Protein AF-A0A838HFL8-F1 (afdb_monomer_lite)

pLDDT: mean 87.3, std 11.08, range [45.56, 98.38]

Foldseek 3Di:
DDDPPDDLVRLVVVVQVVLCVQCVVVVHDSVCSVPPPDDVLQSVCSSVVHDFDDQDPDVVVVVPDPDPDDGPRRVSVVVSVVVVVVVD

Radius of gyration: 13.93 Å; chains: 1; bounding box: 36×28×36 Å

Secondary structure (DSSP, 8-state):
---TT--HHHHHHHHHHHHHHHHHHTTS-HHHHHHHTS-HHHHHHHHTT--PPP--SSHHHHHH---SS--HHHHHHHHHHHHHHT--

Structure (mmCIF, N/CA/C/O backbone):
data_AF-A0A838HFL8-F1
#
_entry.id   AF-A0A838HFL8-F1
#
loop_
_atom_site.group_PDB
_atom_site.id
_atom_site.type_symbol
_atom_site.label_atom_id
_atom_site.label_alt_id
_atom_site.label_comp_id
_atom_site.label_asym_id
_atom_site.label_entity_id
_atom_site.label_seq_id
_atom_site.pdbx_PDB_ins_code
_atom_site.Cartn_x
_atom_site.Cartn_y
_atom_site.Cartn_z
_atom_site.occupancy
_atom_site.B_iso_or_equiv
_atom_site.auth_seq_id
_atom_site.auth_comp_id
_atom_site.auth_asym_id
_atom_site.auth_atom_id
_atom_site.pdbx_PDB_model_num
ATOM 1 N N . GLY A 1 1 ? 2.592 -8.028 8.573 1.00 60.56 1 GLY A N 1
ATOM 2 C CA . GLY A 1 1 ? 1.252 -8.654 8.598 1.00 60.56 1 GLY A CA 1
ATOM 3 C C . GLY A 1 1 ? 0.324 -7.926 9.559 1.00 60.56 1 GLY A C 1
ATOM 4 O O . GLY A 1 1 ? 0.797 -7.098 10.340 1.00 60.56 1 GLY A O 1
ATOM 5 N N . VAL A 1 2 ? -0.979 -8.212 9.481 1.00 63.59 2 VAL A N 1
ATOM 6 C CA . VAL A 1 2 ? -1.966 -7.855 10.518 1.00 63.59 2 VAL A CA 1
ATOM 7 C C . VAL A 1 2 ? -2.198 -9.091 11.365 1.00 63.59 2 VAL A C 1
ATOM 9 O O . VAL A 1 2 ? -2.563 -10.130 10.819 1.00 63.59 2 VAL A O 1
ATOM 12 N N . GLU A 1 3 ? -2.008 -8.980 12.673 1.00 66.25 3 GLU A N 1
ATOM 13 C CA . GLU A 1 3 ? -2.511 -9.996 13.591 1.00 66.25 3 GLU A CA 1
ATOM 14 C C . GLU A 1 3 ? -4.027 -9.800 13.741 1.00 66.25 3 GLU A C 1
ATOM 16 O O . GLU A 1 3 ? -4.530 -8.676 13.843 1.00 66.25 3 GLU A O 1
ATOM 21 N N . THR A 1 4 ? -4.804 -10.881 13.723 1.00 60.47 4 THR A N 1
ATOM 22 C CA . THR A 1 4 ? -6.274 -10.801 13.795 1.00 60.47 4 THR A CA 1
ATOM 23 C C . THR A 1 4 ? -6.767 -10.151 15.095 1.00 60.47 4 THR A C 1
ATOM 25 O O . THR A 1 4 ? -7.843 -9.553 15.105 1.00 60.47 4 THR A O 1
ATOM 28 N N . THR A 1 5 ? -5.947 -10.173 16.149 1.00 65.12 5 THR A N 1
ATOM 29 C CA . THR A 1 5 ? -6.185 -9.574 17.474 1.00 65.12 5 THR A CA 1
ATOM 30 C C . THR A 1 5 ? -5.774 -8.100 17.584 1.00 65.12 5 THR A C 1
ATOM 32 O O . THR A 1 5 ? -6.059 -7.449 18.588 1.00 65.12 5 THR A O 1
ATOM 35 N N . GLU A 1 6 ? -5.123 -7.537 16.564 1.00 77.25 6 GLU A N 1
ATOM 36 C CA . GLU A 1 6 ? -4.575 -6.182 16.627 1.00 77.25 6 GLU A CA 1
ATOM 37 C C . GLU A 1 6 ? -5.680 -5.113 16.576 1.00 77.25 6 GLU A C 1
ATOM 39 O O . GLU A 1 6 ? -6.514 -5.101 15.665 1.00 77.25 6 GLU A O 1
ATOM 44 N N . GLY A 1 7 ? -5.670 -4.176 17.530 1.00 84.94 7 GLY A N 1
ATOM 45 C CA . GLY A 1 7 ? -6.691 -3.132 17.648 1.00 84.94 7 GLY A CA 1
ATOM 46 C C . GLY A 1 7 ? -6.663 -2.077 16.529 1.00 84.94 7 GLY A C 1
ATOM 47 O O . GLY A 1 7 ? -5.646 -1.835 15.876 1.00 84.94 7 GLY A O 1
ATOM 48 N N . LYS A 1 8 ? -7.785 -1.364 16.348 1.00 86.12 8 LYS A N 1
ATOM 49 C CA . LYS A 1 8 ? -7.973 -0.341 15.294 1.00 86.12 8 LYS A CA 1
ATOM 50 C C . LYS A 1 8 ? -6.878 0.736 15.281 1.00 86.12 8 LYS A C 1
ATOM 52 O O . LYS A 1 8 ? -6.418 1.136 14.214 1.00 86.12 8 LYS A O 1
ATOM 57 N N . THR A 1 9 ? -6.440 1.197 16.453 1.00 89.69 9 THR A N 1
ATOM 58 C CA . THR A 1 9 ? -5.380 2.213 16.579 1.00 89.69 9 THR A CA 1
ATOM 59 C C . THR A 1 9 ? -4.020 1.690 16.113 1.00 89.69 9 THR A C 1
ATOM 61 O O . THR A 1 9 ? -3.296 2.415 15.432 1.00 89.69 9 THR A O 1
ATOM 64 N N . ALA A 1 10 ? -3.685 0.434 16.424 1.00 90.19 10 ALA A N 1
ATOM 65 C CA . ALA A 1 10 ? -2.441 -0.192 15.977 1.00 90.19 10 ALA A CA 1
ATOM 66 C C . ALA A 1 10 ? -2.418 -0.333 14.447 1.00 90.19 10 ALA A C 1
ATOM 68 O O . ALA A 1 10 ? -1.469 0.111 13.799 1.00 90.19 10 ALA A O 1
ATOM 69 N N . ARG A 1 11 ? -3.527 -0.797 13.854 1.00 89.94 11 ARG A N 1
ATOM 70 C CA . ARG A 1 11 ? -3.680 -0.874 12.392 1.00 89.94 11 ARG A CA 1
ATOM 71 C C . ARG A 1 11 ? -3.524 0.493 11.721 1.00 89.94 11 ARG A C 1
ATOM 73 O O . ARG A 1 11 ? -2.789 0.610 10.746 1.00 89.94 11 ARG A O 1
ATOM 80 N N . LYS A 1 12 ? -4.129 1.552 12.272 1.00 90.62 12 LYS A N 1
ATOM 81 C CA . LYS A 1 12 ? -3.955 2.923 11.753 1.00 90.62 12 LYS A CA 1
ATOM 82 C C . LYS A 1 12 ? -2.498 3.386 11.778 1.00 90.62 12 LYS A C 1
ATOM 84 O O . LYS A 1 12 ? -2.041 3.990 10.812 1.00 90.62 12 LYS A O 1
ATOM 89 N N . ARG A 1 13 ? -1.753 3.093 12.851 1.00 93.12 13 ARG A N 1
ATOM 90 C CA . ARG A 1 13 ? -0.317 3.418 12.929 1.00 93.12 13 ARG A CA 1
ATOM 91 C C . ARG A 1 13 ? 0.478 2.698 11.839 1.00 93.12 13 ARG A C 1
ATOM 93 O O . ARG A 1 13 ? 1.299 3.336 11.188 1.00 93.12 13 ARG A O 1
ATOM 100 N N . LYS A 1 14 ? 0.182 1.418 11.586 1.00 94.06 14 LYS A N 1
ATOM 101 C CA . LYS A 1 14 ? 0.804 0.646 10.497 1.00 94.06 14 LYS A CA 1
ATOM 102 C C . LYS A 1 14 ? 0.489 1.224 9.117 1.00 94.06 14 LYS A C 1
ATOM 104 O O . LYS A 1 14 ? 1.395 1.351 8.303 1.00 94.06 14 LYS A O 1
ATOM 109 N N . VAL A 1 15 ? -0.755 1.645 8.874 1.00 94.50 15 VAL A N 1
ATOM 110 C CA . VAL A 1 15 ? -1.129 2.339 7.627 1.00 94.50 15 VAL A CA 1
ATOM 111 C C . VAL A 1 15 ? -0.315 3.620 7.447 1.00 94.50 15 VAL A C 1
ATOM 113 O O . VAL A 1 15 ? 0.250 3.836 6.381 1.00 94.50 15 VAL A O 1
ATOM 116 N N . VAL A 1 16 ? -0.212 4.458 8.484 1.00 96.38 16 VAL A N 1
ATOM 117 C CA . VAL A 1 16 ? 0.572 5.703 8.412 1.00 96.38 16 VAL A CA 1
ATOM 118 C C . VAL A 1 16 ? 2.046 5.421 8.119 1.00 96.38 16 VAL A C 1
ATOM 120 O O . VAL A 1 16 ? 2.634 6.121 7.298 1.00 96.38 16 VAL A O 1
ATOM 123 N N . ALA A 1 17 ? 2.635 4.406 8.754 1.00 96.50 17 ALA A N 1
ATOM 124 C CA . ALA A 1 17 ? 4.018 4.008 8.497 1.00 96.50 17 ALA A CA 1
ATOM 125 C C . ALA A 1 17 ? 4.219 3.551 7.042 1.00 96.50 17 ALA A C 1
ATOM 127 O O . ALA A 1 17 ? 5.105 4.064 6.366 1.00 96.50 17 ALA A O 1
ATOM 128 N N . ALA A 1 18 ? 3.340 2.685 6.530 1.00 95.00 18 ALA A N 1
ATOM 129 C CA . ALA A 1 18 ? 3.415 2.188 5.155 1.00 95.00 18 ALA A CA 1
ATOM 130 C C . ALA A 1 18 ? 3.268 3.306 4.107 1.00 95.00 18 ALA A C 1
ATOM 132 O O . ALA A 1 18 ? 3.978 3.318 3.105 1.00 95.00 18 ALA A O 1
ATOM 133 N N . VAL A 1 19 ? 2.372 4.274 4.339 1.00 97.50 19 VAL A N 1
ATOM 134 C CA . VAL A 1 19 ? 2.213 5.438 3.449 1.00 97.50 19 VAL A CA 1
ATOM 135 C C . VAL A 1 19 ? 3.480 6.295 3.433 1.00 97.50 19 VAL A C 1
ATOM 137 O O . VAL A 1 19 ? 3.867 6.767 2.369 1.00 97.50 19 VAL A O 1
ATOM 140 N N . LYS A 1 20 ? 4.126 6.509 4.588 1.00 97.88 20 LYS A N 1
ATOM 141 C CA . LYS A 1 20 ? 5.380 7.273 4.661 1.00 97.88 20 LYS A CA 1
ATOM 142 C C . LYS A 1 20 ? 6.507 6.577 3.903 1.00 97.88 20 LYS A C 1
ATOM 144 O O . LYS A 1 20 ? 7.136 7.217 3.074 1.00 97.88 20 LYS A O 1
ATOM 149 N N . GLU A 1 21 ? 6.688 5.279 4.123 1.00 95.31 21 GLU A N 1
ATOM 150 C CA . GLU A 1 21 ? 7.718 4.494 3.433 1.00 95.31 21 GLU A CA 1
ATOM 151 C C . GLU A 1 21 ? 7.514 4.508 1.908 1.00 95.31 21 GLU A C 1
ATOM 153 O O . GLU A 1 21 ? 8.450 4.735 1.142 1.00 95.31 21 GLU A O 1
ATOM 158 N N . ALA A 1 22 ? 6.272 4.329 1.448 1.00 94.75 22 ALA A N 1
ATOM 159 C CA . ALA A 1 22 ? 5.952 4.421 0.026 1.00 94.75 22 ALA A CA 1
ATOM 160 C C . ALA A 1 22 ? 6.217 5.830 -0.530 1.00 94.75 22 ALA A C 1
ATOM 162 O O . ALA A 1 22 ? 6.735 5.970 -1.636 1.00 94.75 22 ALA A O 1
ATOM 163 N N . ALA A 1 23 ? 5.887 6.877 0.229 1.00 97.75 23 ALA A N 1
ATOM 164 C CA . ALA A 1 23 ? 6.124 8.257 -0.174 1.00 97.75 23 ALA A CA 1
ATOM 165 C C . ALA A 1 23 ? 7.623 8.567 -0.309 1.00 97.75 23 ALA A C 1
ATOM 167 O O . ALA A 1 23 ? 8.017 9.190 -1.292 1.00 97.75 23 ALA A O 1
ATOM 168 N N . GLU A 1 24 ? 8.448 8.071 0.618 1.00 96.31 24 GLU A N 1
ATOM 169 C CA . GLU A 1 24 ? 9.911 8.170 0.567 1.00 96.31 24 GLU A CA 1
ATOM 170 C C . GLU A 1 24 ? 10.472 7.481 -0.682 1.00 96.31 24 GLU A C 1
ATOM 172 O O . GLU A 1 24 ? 11.196 8.112 -1.452 1.00 96.31 24 GLU A O 1
ATOM 177 N N . LYS A 1 25 ? 10.062 6.233 -0.954 1.00 92.38 25 LYS A N 1
ATOM 178 C CA . LYS A 1 25 ? 10.480 5.481 -2.153 1.00 92.38 25 LYS A CA 1
ATOM 179 C C . LYS A 1 25 ? 10.063 6.157 -3.464 1.00 92.38 25 LYS A C 1
ATOM 181 O O . LYS A 1 25 ? 10.776 6.065 -4.458 1.00 92.38 25 LYS A O 1
ATOM 186 N N . LEU A 1 26 ? 8.917 6.837 -3.476 1.00 93.94 26 LEU A N 1
ATOM 187 C CA . LEU A 1 26 ? 8.391 7.542 -4.650 1.00 93.94 26 LEU A CA 1
ATOM 188 C C . LEU A 1 26 ? 8.852 9.006 -4.743 1.00 93.94 26 LEU A C 1
ATOM 190 O O . LEU A 1 26 ? 8.467 9.684 -5.693 1.00 93.94 26 LEU A O 1
ATOM 194 N N . GLY A 1 27 ? 9.602 9.525 -3.764 1.00 96.56 27 GLY A N 1
ATOM 195 C CA . GLY A 1 27 ? 10.042 10.926 -3.732 1.00 96.56 27 GLY A CA 1
ATOM 196 C C . GLY A 1 27 ? 8.902 11.947 -3.609 1.00 96.56 27 GLY A C 1
ATOM 197 O O . GLY A 1 27 ? 9.007 13.056 -4.128 1.00 96.56 27 GLY A O 1
ATOM 198 N N . ASN A 1 28 ? 7.791 11.581 -2.964 1.00 97.75 28 ASN A N 1
ATOM 199 C CA . ASN A 1 28 ? 6.594 12.416 -2.822 1.00 97.75 28 ASN A CA 1
ATOM 200 C C . ASN A 1 28 ? 6.246 12.672 -1.347 1.00 97.75 28 ASN A C 1
ATOM 202 O O . ASN A 1 28 ? 6.733 11.996 -0.446 1.00 97.75 28 ASN A O 1
ATOM 206 N N . SER A 1 29 ? 5.349 13.630 -1.074 1.00 98.38 29 SER A N 1
ATOM 207 C CA . SER A 1 29 ? 4.808 13.798 0.283 1.00 98.38 29 SER A CA 1
ATOM 208 C C . SER A 1 29 ? 3.840 12.654 0.635 1.00 98.38 29 SER A C 1
ATOM 210 O O . SER A 1 29 ? 3.159 12.139 -0.258 1.00 98.38 29 SER A O 1
ATOM 212 N N . PRO A 1 30 ? 3.679 12.282 1.922 1.00 98.31 30 PRO A N 1
ATOM 213 C CA . PRO A 1 30 ? 2.704 11.265 2.327 1.00 98.31 30 PRO A CA 1
ATOM 214 C C . PRO A 1 30 ? 1.272 11.574 1.872 1.00 98.31 30 PRO A C 1
ATOM 216 O O . PRO A 1 30 ? 0.514 10.663 1.542 1.00 98.31 30 PRO A O 1
ATOM 219 N N . ALA A 1 31 ? 0.906 12.858 1.817 1.00 97.88 31 ALA A N 1
ATOM 220 C CA . ALA A 1 31 ? -0.398 13.294 1.331 1.00 97.88 31 ALA A CA 1
ATOM 221 C C . ALA A 1 31 ? -0.575 13.006 -0.171 1.00 97.88 31 ALA A C 1
ATOM 223 O O . ALA A 1 31 ? -1.590 12.427 -0.556 1.00 97.88 31 ALA A O 1
ATOM 224 N N . ILE A 1 32 ? 0.423 13.342 -0.999 1.00 9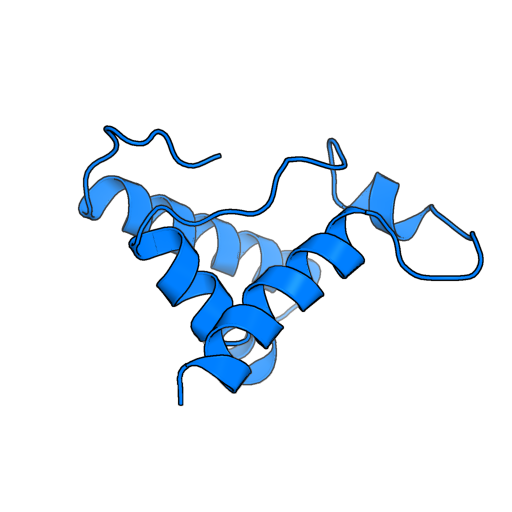8.19 32 ILE A N 1
ATOM 225 C CA . ILE A 1 32 ? 0.399 13.081 -2.448 1.00 98.19 32 ILE A CA 1
ATOM 226 C C . ILE A 1 32 ? 0.464 11.578 -2.729 1.00 98.19 32 ILE A C 1
ATOM 228 O O . ILE A 1 32 ? -0.330 11.070 -3.515 1.00 98.19 32 ILE A O 1
ATOM 232 N N . CYS A 1 33 ? 1.352 10.844 -2.052 1.00 98.25 33 CYS A N 1
ATOM 233 C CA . CYS A 1 33 ? 1.455 9.390 -2.181 1.00 98.25 33 CYS A CA 1
ATOM 234 C C . CYS A 1 33 ? 0.100 8.715 -1.916 1.00 98.25 33 CYS A C 1
ATOM 236 O O . CYS A 1 33 ? -0.404 7.950 -2.740 1.00 98.25 33 CYS A O 1
ATOM 238 N N . ARG A 1 34 ? -0.544 9.073 -0.799 1.00 97.44 34 ARG A N 1
ATOM 239 C CA . ARG A 1 34 ? -1.849 8.523 -0.431 1.00 97.44 34 ARG A CA 1
ATOM 240 C C . ARG A 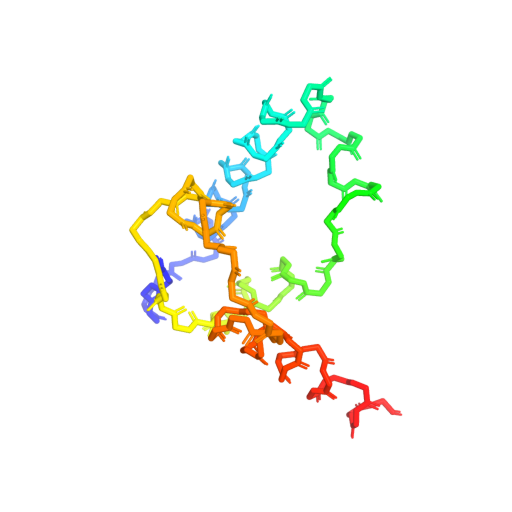1 34 ? -2.953 8.870 -1.428 1.00 97.44 34 ARG A C 1
ATOM 242 O O . ARG A 1 34 ? -3.808 8.026 -1.661 1.00 97.44 34 ARG A O 1
ATOM 249 N N . ALA A 1 35 ? -2.967 10.089 -1.964 1.00 97.06 35 ALA A N 1
ATOM 250 C CA . ALA A 1 35 ? -4.025 10.542 -2.864 1.00 97.06 35 ALA A CA 1
ATOM 251 C C . ALA A 1 35 ? -3.866 10.013 -4.300 1.00 97.06 35 ALA A C 1
ATOM 253 O O . ALA A 1 35 ? -4.869 9.718 -4.944 1.00 97.06 35 ALA A O 1
ATOM 254 N N . SER A 1 36 ? -2.628 9.884 -4.784 1.00 97.56 36 SER A N 1
ATOM 255 C CA . SER A 1 36 ? -2.348 9.667 -6.210 1.00 97.56 36 SER A CA 1
ATOM 256 C C . SER A 1 36 ? -1.755 8.298 -6.546 1.00 97.56 36 SER A C 1
ATOM 258 O O . SER A 1 36 ? -1.849 7.877 -7.693 1.00 97.56 36 SER A O 1
ATOM 260 N N . TYR A 1 37 ? -1.149 7.597 -5.581 1.00 96.56 37 TYR A N 1
ATOM 261 C CA . TYR A 1 37 ? -0.432 6.337 -5.838 1.00 96.56 37 TYR A CA 1
ATOM 262 C C . TYR A 1 37 ? -1.056 5.128 -5.141 1.00 96.56 37 TYR A C 1
ATOM 264 O O . TYR A 1 37 ? -0.926 4.000 -5.613 1.00 96.56 37 TYR A O 1
ATOM 272 N N . ILE A 1 38 ? -1.737 5.340 -4.014 1.00 95.94 38 ILE A N 1
ATOM 273 C CA . ILE A 1 38 ? -2.335 4.255 -3.240 1.00 95.94 38 ILE A CA 1
ATOM 274 C C . ILE A 1 38 ? -3.817 4.158 -3.568 1.00 95.94 38 ILE A C 1
ATOM 276 O O . ILE A 1 38 ? -4.601 5.053 -3.264 1.00 95.94 38 ILE A O 1
ATOM 280 N N . TYR A 1 39 ? -4.226 3.019 -4.119 1.00 94.94 39 TYR A N 1
ATOM 281 C CA . TYR A 1 39 ? -5.642 2.750 -4.313 1.00 94.94 39 TYR A CA 1
ATOM 282 C C . TYR A 1 39 ? -6.348 2.598 -2.946 1.00 94.94 39 TYR A C 1
ATOM 284 O O . TYR A 1 39 ? -5.974 1.701 -2.179 1.00 94.94 39 TYR A O 1
ATOM 292 N N . PRO A 1 40 ? -7.378 3.412 -2.617 1.00 92.69 40 PRO A N 1
ATOM 293 C CA . PRO A 1 40 ? -7.944 3.481 -1.263 1.00 92.69 40 PRO A CA 1
ATOM 294 C C . PRO A 1 40 ? -8.388 2.133 -0.687 1.00 92.69 40 PRO A C 1
ATOM 296 O O . PRO A 1 40 ? -8.243 1.882 0.509 1.00 92.69 40 PRO A O 1
ATOM 299 N N . MET A 1 41 ? -8.861 1.219 -1.541 1.00 90.50 41 MET A N 1
ATOM 300 C CA . MET A 1 41 ? -9.328 -0.092 -1.091 1.00 90.50 41 MET A CA 1
ATOM 301 C C . MET A 1 41 ? -8.238 -0.975 -0.479 1.00 90.50 41 MET A C 1
ATOM 303 O O . MET A 1 41 ? -8.564 -1.889 0.283 1.00 90.50 41 MET A O 1
ATOM 307 N N . VAL A 1 42 ? -6.967 -0.743 -0.812 1.00 93.56 42 VAL A N 1
ATOM 308 C CA . VAL A 1 42 ? -5.846 -1.462 -0.195 1.00 93.56 42 VAL A CA 1
ATOM 309 C C . VAL A 1 42 ? -5.789 -1.124 1.295 1.00 93.56 42 VAL A C 1
ATOM 311 O O . VAL A 1 42 ? -5.729 -2.024 2.133 1.00 93.56 42 VAL A O 1
ATOM 314 N N . LEU A 1 43 ? -5.917 0.163 1.630 1.00 93.31 43 LEU A N 1
ATOM 315 C CA . LEU A 1 43 ? -5.929 0.640 3.012 1.00 93.31 43 LEU A CA 1
ATOM 316 C C . LEU A 1 43 ? -7.198 0.186 3.747 1.00 93.31 43 LEU A C 1
ATOM 318 O O . LEU A 1 43 ? -7.098 -0.360 4.844 1.00 93.31 43 LEU A O 1
ATOM 322 N N . ASP A 1 44 ? -8.372 0.310 3.115 1.00 91.19 44 ASP A N 1
ATOM 323 C CA . ASP A 1 44 ? -9.644 -0.168 3.685 1.00 91.19 44 ASP A CA 1
ATOM 324 C C . ASP A 1 44 ? -9.588 -1.657 4.050 1.00 91.19 44 ASP A C 1
ATOM 326 O O . ASP A 1 44 ? -10.127 -2.093 5.070 1.00 91.19 44 ASP A O 1
ATOM 330 N N . SER A 1 45 ? -8.982 -2.471 3.180 1.00 90.56 45 SER A N 1
ATOM 331 C CA . SER A 1 45 ? -8.884 -3.915 3.390 1.00 90.56 45 SER A CA 1
ATOM 332 C C . SER A 1 45 ? -7.995 -4.227 4.585 1.00 90.56 45 SER A C 1
ATOM 334 O O . SER A 1 45 ? -8.407 -5.006 5.447 1.00 90.56 45 SER A O 1
ATOM 336 N N . PHE A 1 46 ? -6.853 -3.545 4.694 1.00 91.00 46 PHE A N 1
ATOM 337 C CA . PHE A 1 46 ? -5.945 -3.675 5.827 1.00 91.00 46 PHE A CA 1
ATOM 338 C C . PHE A 1 46 ? -6.610 -3.286 7.155 1.00 91.00 46 PHE A C 1
ATOM 340 O O . PHE A 1 46 ? -6.509 -4.020 8.137 1.00 91.00 46 PHE A O 1
ATOM 347 N N . GLU A 1 47 ? -7.351 -2.173 7.197 1.00 88.81 47 GLU A N 1
ATOM 348 C CA . GLU A 1 47 ? -8.071 -1.751 8.407 1.00 88.81 47 GLU A CA 1
ATOM 349 C C . GLU A 1 47 ? -9.094 -2.805 8.868 1.00 88.81 47 GLU A C 1
ATOM 351 O O . GLU A 1 47 ? -9.251 -3.048 10.071 1.00 88.81 47 GLU A O 1
ATOM 356 N N . ARG A 1 48 ? -9.726 -3.501 7.912 1.00 86.44 48 ARG A N 1
ATOM 357 C CA . ARG A 1 48 ? -10.649 -4.627 8.146 1.00 86.44 48 ARG A CA 1
ATOM 358 C C . ARG A 1 48 ? -9.944 -5.957 8.439 1.00 86.44 48 ARG A C 1
ATOM 360 O O . ARG A 1 48 ? -10.617 -6.971 8.579 1.00 86.44 48 ARG A O 1
ATOM 367 N N . GLY A 1 49 ? -8.615 -5.970 8.537 1.00 86.88 49 GLY A N 1
ATOM 368 C CA . GLY A 1 49 ? -7.824 -7.174 8.806 1.00 86.88 49 GLY A CA 1
ATOM 369 C C . GLY A 1 49 ? -7.701 -8.127 7.616 1.00 86.88 49 GLY A C 1
ATOM 370 O O . GLY A 1 49 ? -7.325 -9.278 7.798 1.00 86.88 49 GLY A O 1
ATOM 371 N N . ARG A 1 50 ? -8.010 -7.668 6.397 1.00 87.25 50 ARG A N 1
ATOM 372 C CA . ARG A 1 50 ? -7.826 -8.436 5.161 1.00 87.25 50 ARG A CA 1
ATOM 373 C C . ARG A 1 50 ? -6.515 -8.024 4.508 1.00 87.25 50 ARG A C 1
ATOM 375 O O . ARG A 1 50 ? -6.365 -6.879 4.086 1.00 87.25 50 ARG A O 1
ATOM 382 N N . VAL A 1 51 ? -5.583 -8.963 4.413 1.00 88.69 51 VAL A N 1
ATOM 383 C CA . VAL A 1 51 ? -4.256 -8.756 3.824 1.00 88.69 51 VAL A CA 1
ATOM 384 C C . VAL A 1 51 ? -3.956 -9.845 2.801 1.00 88.69 51 VAL A C 1
ATOM 386 O O . VAL A 1 51 ? -4.523 -10.934 2.866 1.00 88.69 51 VAL A O 1
ATOM 389 N N . VAL A 1 52 ? -3.080 -9.539 1.847 1.00 89.69 52 VAL A N 1
ATOM 390 C CA . VAL A 1 52 ? -2.459 -10.566 1.002 1.00 89.69 52 VAL A CA 1
ATOM 391 C C . VAL A 1 52 ? -1.392 -11.308 1.809 1.00 89.69 52 VAL A C 1
ATOM 393 O O . VAL A 1 52 ? -0.879 -10.777 2.798 1.00 89.69 52 VAL A O 1
ATOM 396 N N . GLU A 1 53 ? -1.058 -12.527 1.399 1.00 88.06 53 GLU A N 1
ATOM 397 C CA . GLU A 1 53 ? 0.073 -13.251 1.983 1.00 88.06 53 GLU A CA 1
ATOM 398 C C . GLU A 1 53 ? 1.393 -12.521 1.702 1.00 88.06 53 GLU A C 1
ATOM 400 O O . GLU A 1 53 ? 1.478 -11.633 0.846 1.00 88.06 53 GLU A O 1
ATOM 405 N N . ARG A 1 54 ? 2.440 -12.888 2.444 1.00 87.94 54 ARG A N 1
ATOM 406 C CA . ARG A 1 54 ? 3.784 -12.381 2.182 1.00 87.94 54 ARG A CA 1
ATOM 407 C C . ARG A 1 54 ? 4.403 -13.190 1.043 1.00 87.94 54 ARG A C 1
ATOM 409 O O . ARG A 1 54 ? 4.480 -14.407 1.139 1.00 87.94 54 ARG A O 1
ATOM 416 N N . TYR A 1 55 ? 4.840 -12.503 -0.010 1.00 88.31 55 TYR A N 1
ATOM 417 C CA . TYR A 1 55 ? 5.431 -13.121 -1.208 1.00 88.31 55 TYR A CA 1
ATOM 418 C C . TYR A 1 55 ? 6.884 -12.698 -1.467 1.00 88.31 55 TYR A C 1
ATOM 420 O O . TYR A 1 55 ? 7.452 -13.130 -2.460 1.00 88.31 55 TYR A O 1
ATOM 428 N N . PHE A 1 56 ? 7.437 -11.811 -0.641 1.00 87.75 56 PHE A N 1
ATOM 429 C CA . PHE A 1 56 ? 8.800 -11.289 -0.734 1.00 87.75 56 PHE A CA 1
ATOM 430 C C . PHE A 1 56 ? 9.217 -10.736 0.635 1.00 87.75 56 PHE A C 1
ATOM 432 O O . PHE A 1 56 ? 8.354 -10.353 1.446 1.00 87.75 56 PHE A O 1
ATOM 439 N N . GLU A 1 57 ? 10.519 -10.700 0.904 1.00 85.62 57 GLU A N 1
ATOM 440 C CA . GLU A 1 57 ? 11.037 -10.131 2.149 1.00 85.62 57 GLU A CA 1
ATOM 441 C C . GLU A 1 57 ? 11.131 -8.603 2.076 1.00 85.62 57 GLU A C 1
ATOM 443 O O . GLU A 1 57 ? 10.696 -7.937 3.023 1.00 85.62 57 GLU A O 1
ATOM 448 N N . ASP A 1 58 ? 11.560 -8.065 0.932 1.00 84.62 58 ASP A N 1
ATOM 449 C CA . ASP A 1 58 ? 11.659 -6.633 0.636 1.00 84.62 58 ASP A CA 1
ATOM 450 C C . ASP A 1 58 ? 11.187 -6.283 -0.793 1.00 84.62 58 ASP A C 1
ATOM 452 O O . ASP A 1 58 ? 10.884 -7.148 -1.617 1.00 84.62 58 ASP A O 1
ATOM 456 N N . VAL A 1 59 ? 11.019 -4.986 -1.073 1.00 80.69 59 VAL A N 1
ATOM 457 C CA . VAL A 1 59 ? 10.465 -4.520 -2.360 1.00 80.69 59 VAL A CA 1
ATOM 458 C C . VAL A 1 59 ? 11.498 -4.660 -3.479 1.00 80.69 59 VAL A C 1
ATOM 460 O O . VAL A 1 59 ? 11.141 -4.831 -4.644 1.00 80.69 59 VAL A O 1
ATOM 463 N N . GLU A 1 60 ? 12.773 -4.607 -3.132 1.00 85.19 60 GLU A N 1
ATOM 464 C CA . GLU A 1 60 ? 13.904 -4.721 -4.032 1.00 85.19 60 GLU A CA 1
ATOM 465 C C . GLU A 1 60 ? 13.948 -6.115 -4.680 1.00 85.19 60 GLU A C 1
ATOM 467 O O . GLU A 1 60 ? 14.156 -6.207 -5.891 1.00 85.19 60 GLU A O 1
ATOM 472 N N . GLU A 1 61 ? 13.627 -7.179 -3.937 1.00 86.38 61 GLU A N 1
ATOM 473 C CA . GLU A 1 61 ? 13.424 -8.542 -4.450 1.00 86.38 61 GLU A CA 1
ATOM 474 C C . GLU A 1 61 ? 12.341 -8.578 -5.541 1.00 86.38 61 GLU A C 1
ATOM 476 O O . GLU A 1 61 ? 12.532 -9.149 -6.622 1.00 86.38 61 GLU A O 1
ATOM 481 N N . LEU A 1 62 ? 11.208 -7.912 -5.290 1.00 83.00 62 LEU A N 1
ATOM 482 C CA . LEU A 1 62 ? 10.100 -7.838 -6.242 1.00 83.00 62 LEU A CA 1
ATOM 483 C C . LEU A 1 62 ? 10.507 -7.102 -7.528 1.00 83.00 62 LEU A C 1
ATOM 485 O O . LEU A 1 62 ? 10.149 -7.542 -8.621 1.00 83.00 62 LEU A O 1
ATOM 489 N N . VAL A 1 63 ? 11.252 -5.999 -7.400 1.00 82.06 63 VAL A N 1
ATOM 490 C CA . VAL A 1 63 ? 11.712 -5.167 -8.526 1.00 82.06 63 VAL A CA 1
ATOM 491 C C . VAL A 1 63 ? 12.823 -5.852 -9.326 1.00 82.06 63 VAL A C 1
ATOM 493 O O . VAL A 1 63 ? 12.874 -5.723 -10.551 1.00 82.06 63 VAL A O 1
ATOM 496 N N . ALA A 1 64 ? 13.703 -6.607 -8.666 1.00 86.50 64 ALA A N 1
ATOM 497 C CA . ALA A 1 64 ? 14.784 -7.345 -9.316 1.00 86.50 64 ALA A CA 1
ATOM 498 C C . ALA A 1 64 ? 14.265 -8.487 -10.207 1.00 86.50 64 ALA A C 1
ATOM 500 O O . ALA A 1 64 ? 14.947 -8.912 -11.147 1.00 86.50 64 ALA A O 1
ATOM 501 N N . ARG A 1 65 ? 13.046 -8.978 -9.952 1.00 82.31 65 ARG A N 1
ATOM 502 C CA . ARG A 1 65 ? 12.437 -10.062 -10.723 1.00 82.31 65 ARG A CA 1
ATOM 503 C C . ARG A 1 65 ? 12.134 -9.627 -12.162 1.00 82.31 65 ARG A C 1
ATOM 505 O O . ARG A 1 65 ? 11.232 -8.834 -12.416 1.00 82.31 65 ARG A O 1
ATOM 512 N N . ARG A 1 66 ? 12.796 -10.259 -13.136 1.00 77.25 66 ARG A N 1
ATOM 513 C CA . ARG A 1 66 ? 12.580 -10.033 -14.583 1.00 77.25 66 ARG A CA 1
ATOM 514 C C . ARG A 1 66 ? 11.836 -11.166 -15.301 1.00 77.25 66 ARG A C 1
ATOM 516 O O . ARG A 1 66 ? 12.123 -11.457 -16.457 1.00 77.25 66 ARG A O 1
ATOM 523 N N . SER A 1 67 ? 10.893 -11.826 -14.630 1.00 82.31 67 SER A N 1
ATOM 524 C CA . SER A 1 67 ? 10.132 -12.923 -15.248 1.00 82.31 67 SER A CA 1
ATOM 525 C C . SER A 1 67 ? 8.884 -12.426 -15.984 1.00 82.31 67 SER A C 1
ATOM 527 O O . SER A 1 67 ? 8.186 -11.556 -15.455 1.00 82.31 67 SER A O 1
ATOM 529 N N . PRO A 1 68 ? 8.540 -13.010 -17.149 1.00 82.19 68 PRO A N 1
ATOM 530 C CA . PRO A 1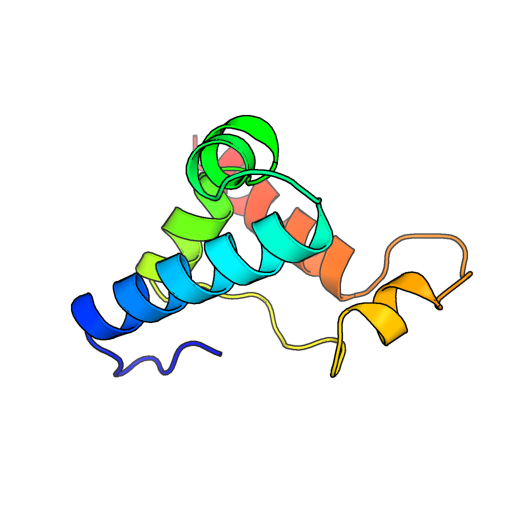 68 ? 7.298 -12.696 -17.844 1.00 82.19 68 PRO A CA 1
ATOM 531 C C . PRO A 1 68 ? 6.079 -13.095 -16.996 1.00 82.19 68 PRO A C 1
ATOM 533 O O . PRO A 1 68 ? 6.045 -14.156 -16.371 1.00 82.19 68 PRO A O 1
ATOM 536 N N . GLY A 1 69 ? 5.064 -12.228 -16.977 1.00 88.06 69 GLY A N 1
ATOM 537 C CA . GLY A 1 69 ? 3.822 -12.425 -16.227 1.00 88.06 69 GLY A CA 1
ATOM 538 C C . GLY A 1 69 ? 3.858 -11.920 -14.780 1.00 88.06 69 GLY A C 1
ATOM 539 O O . GLY A 1 69 ? 4.890 -11.489 -14.267 1.00 88.06 69 GLY A O 1
ATOM 540 N N . LEU A 1 70 ? 2.695 -11.976 -14.124 1.00 90.25 70 LEU A N 1
ATOM 541 C CA . LEU A 1 70 ? 2.491 -11.422 -12.784 1.00 90.25 70 LEU A CA 1
ATOM 542 C C . LEU A 1 70 ? 3.155 -12.264 -11.685 1.00 90.25 70 LEU A C 1
ATOM 544 O O . LEU A 1 70 ? 2.996 -13.490 -11.641 1.00 90.25 70 LEU A O 1
ATOM 548 N N . HIS A 1 71 ? 3.818 -11.589 -10.754 1.00 90.06 71 HIS A N 1
ATOM 549 C CA . HIS A 1 71 ? 4.307 -12.126 -9.495 1.00 90.06 71 HIS A CA 1
ATOM 550 C C . HIS A 1 71 ? 3.155 -12.595 -8.588 1.00 90.06 71 HIS A C 1
ATOM 552 O O . HIS A 1 71 ? 2.004 -12.174 -8.741 1.00 90.06 71 HIS A O 1
ATOM 558 N N . GLY A 1 72 ? 3.454 -13.456 -7.608 1.00 90.25 72 GLY A N 1
ATOM 559 C CA . GLY A 1 72 ? 2.471 -13.927 -6.625 1.00 90.25 72 GLY A CA 1
ATOM 560 C C . GLY A 1 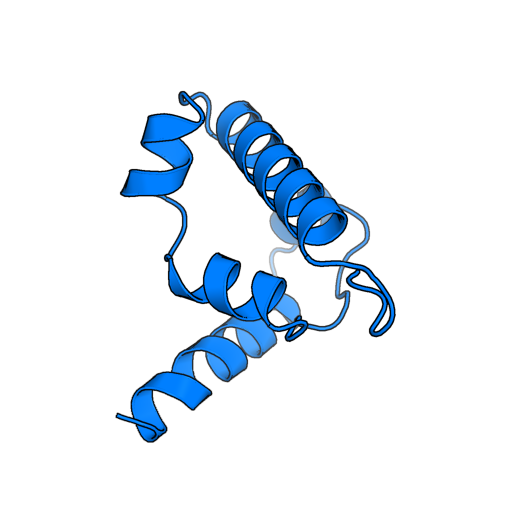72 ? 1.778 -12.775 -5.892 1.00 90.25 72 GLY A C 1
ATOM 561 O O . GLY A 1 72 ? 0.549 -12.757 -5.804 1.00 90.25 72 GLY A O 1
ATOM 562 N N . SER A 1 73 ? 2.544 -11.754 -5.488 1.00 90.56 73 SER A N 1
ATOM 563 C CA . SER A 1 73 ? 2.003 -10.544 -4.852 1.00 90.56 73 SER A CA 1
ATOM 564 C C . SER A 1 73 ? 1.047 -9.769 -5.758 1.00 90.56 73 SER A C 1
ATOM 566 O O . SER A 1 73 ? -0.011 -9.337 -5.306 1.00 90.56 73 SER A O 1
ATOM 568 N N . GLU A 1 74 ? 1.373 -9.630 -7.043 1.00 91.38 74 GLU A N 1
ATOM 569 C CA . GLU A 1 74 ? 0.539 -8.923 -8.019 1.00 91.38 74 GLU A CA 1
ATOM 570 C C . GLU A 1 74 ? -0.770 -9.683 -8.275 1.00 91.38 74 GLU A C 1
ATOM 572 O O . GLU A 1 74 ? -1.849 -9.088 -8.300 1.00 91.38 74 GLU A O 1
ATOM 577 N N . LYS A 1 75 ? -0.712 -11.017 -8.382 1.00 93.38 75 LYS A N 1
ATOM 578 C CA . LYS A 1 75 ? -1.906 -11.871 -8.499 1.00 93.38 75 LYS A CA 1
ATOM 579 C C . LYS A 1 75 ? -2.789 -11.787 -7.255 1.00 93.38 75 LYS A C 1
ATOM 581 O O . LYS A 1 75 ? -4.011 -11.682 -7.379 1.00 93.38 75 LYS A O 1
ATOM 586 N N . ALA A 1 76 ? -2.189 -11.821 -6.066 1.00 92.62 76 ALA A N 1
ATOM 587 C CA . ALA A 1 76 ? -2.912 -11.703 -4.806 1.00 92.62 76 ALA A CA 1
ATOM 588 C C . ALA A 1 76 ? -3.582 -10.329 -4.672 1.00 92.62 76 ALA A C 1
ATOM 590 O O . ALA A 1 76 ? -4.753 -10.254 -4.290 1.00 92.62 76 ALA A O 1
ATOM 591 N N . LEU A 1 77 ? -2.889 -9.256 -5.070 1.00 92.06 77 LEU A N 1
ATOM 592 C CA . LEU A 1 77 ? -3.462 -7.915 -5.129 1.00 92.06 77 LEU A CA 1
ATOM 593 C C . LEU A 1 77 ? -4.647 -7.865 -6.101 1.00 92.06 77 LEU A C 1
ATOM 595 O O . LEU A 1 77 ? -5.722 -7.411 -5.720 1.00 92.06 77 LEU A O 1
ATOM 599 N N . LEU A 1 78 ? -4.514 -8.399 -7.318 1.00 93.19 78 LEU A N 1
ATOM 600 C CA . LEU A 1 78 ? -5.633 -8.460 -8.264 1.00 93.19 78 LEU A CA 1
ATOM 601 C C . LEU A 1 78 ? -6.831 -9.233 -7.706 1.00 93.19 78 LEU A C 1
ATOM 603 O O . LEU A 1 78 ? -7.968 -8.804 -7.892 1.00 93.19 78 LEU A O 1
ATOM 607 N N . LYS A 1 79 ? -6.603 -10.353 -7.010 1.00 91.69 79 LYS A N 1
ATOM 608 C CA . LYS A 1 79 ? -7.673 -11.115 -6.352 1.00 91.69 79 LYS A CA 1
ATOM 609 C C . LYS A 1 79 ? -8.374 -10.271 -5.285 1.00 91.69 79 LYS A C 1
ATOM 611 O O . LYS A 1 79 ? -9.602 -10.221 -5.282 1.00 91.69 79 LYS A O 1
ATOM 616 N N . LEU A 1 80 ? -7.613 -9.570 -4.440 1.00 89.56 80 LEU A N 1
ATOM 617 C CA . LEU A 1 80 ? -8.150 -8.661 -3.422 1.00 89.56 80 LEU A CA 1
ATOM 618 C C . LEU A 1 80 ? -9.013 -7.551 -4.048 1.00 89.56 80 LEU A C 1
ATOM 620 O O . LEU A 1 80 ? -10.102 -7.262 -3.555 1.00 89.56 80 LEU A O 1
ATOM 624 N N . LEU A 1 81 ? -8.550 -6.947 -5.145 1.00 89.75 81 LEU A N 1
ATOM 625 C CA . LEU A 1 81 ? -9.265 -5.867 -5.831 1.00 89.75 81 LEU A CA 1
ATOM 626 C C . LEU A 1 81 ? -10.530 -6.371 -6.547 1.00 89.75 81 LEU A C 1
ATOM 628 O O . LEU A 1 81 ? -11.590 -5.753 -6.435 1.00 89.75 81 LEU A O 1
ATOM 632 N N . ARG A 1 82 ? -10.457 -7.526 -7.224 1.00 88.31 82 ARG A N 1
ATOM 633 C CA . ARG A 1 82 ? -11.596 -8.142 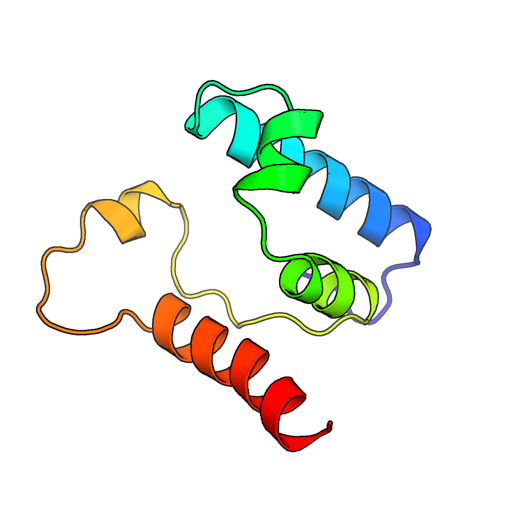-7.931 1.00 88.31 82 ARG A CA 1
ATOM 634 C C . ARG A 1 82 ? -12.717 -8.575 -6.997 1.00 88.31 82 ARG A C 1
ATOM 636 O O . ARG A 1 82 ? -13.880 -8.393 -7.336 1.00 88.31 82 ARG A O 1
ATOM 643 N N . GLN A 1 83 ? -12.386 -9.084 -5.811 1.00 77.81 83 GLN A N 1
ATOM 644 C CA . GLN A 1 83 ? -13.385 -9.487 -4.816 1.00 77.81 83 GLN A CA 1
ATOM 645 C C . GLN A 1 83 ? -14.346 -8.357 -4.430 1.00 77.81 83 GLN A C 1
ATOM 647 O O . GLN A 1 83 ? -15.446 -8.644 -3.986 1.00 77.81 83 GLN A O 1
ATOM 652 N N . ARG A 1 84 ? -13.970 -7.085 -4.608 1.00 68.00 84 ARG A N 1
ATOM 653 C CA . ARG A 1 84 ? -14.871 -5.947 -4.379 1.00 68.00 84 ARG A CA 1
ATOM 654 C C . ARG A 1 84 ? -15.637 -5.527 -5.632 1.00 68.00 84 ARG A C 1
ATOM 656 O O . ARG A 1 84 ? -16.779 -5.116 -5.494 1.00 68.00 84 ARG A O 1
ATOM 663 N N . ALA A 1 85 ? -15.051 -5.665 -6.823 1.00 62.41 85 ALA A N 1
ATOM 664 C CA . ALA A 1 85 ? -15.749 -5.395 -8.084 1.00 62.41 85 ALA A CA 1
ATOM 665 C C . ALA A 1 85 ? -16.933 -6.353 -8.313 1.00 62.41 85 ALA A C 1
ATOM 667 O O . ALA A 1 85 ? -17.904 -5.972 -8.947 1.00 62.41 85 ALA A O 1
ATOM 668 N N . SER A 1 86 ? -16.870 -7.574 -7.769 1.00 58.28 86 SER A N 1
ATOM 669 C CA . SER A 1 86 ? -17.976 -8.545 -7.794 1.00 58.28 86 SER A CA 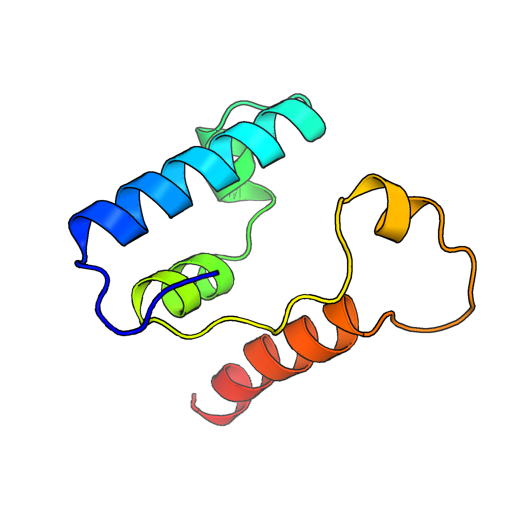1
ATOM 670 C C . SER A 1 86 ? -18.951 -8.428 -6.612 1.00 58.28 86 SER A C 1
ATOM 672 O O . SER A 1 86 ? -19.864 -9.238 -6.504 1.00 58.28 86 SER A O 1
ATOM 674 N N . SER A 1 87 ? -18.733 -7.494 -5.682 1.00 53.38 87 SER A N 1
ATOM 675 C CA . SER A 1 87 ? -19.606 -7.248 -4.517 1.00 53.38 87 SER A CA 1
ATOM 676 C C . SER A 1 87 ? -20.219 -5.841 -4.525 1.00 53.38 87 SER A C 1
ATOM 678 O O . SER A 1 87 ? -20.691 -5.380 -3.485 1.00 53.38 87 SER A O 1
ATOM 680 N N . ALA A 1 88 ? -20.155 -5.162 -5.670 1.00 45.56 88 ALA A N 1
ATOM 681 C CA . ALA A 1 88 ? -20.861 -3.925 -5.988 1.00 45.56 88 ALA A CA 1
ATOM 682 C C . ALA A 1 88 ? -21.930 -4.247 -7.037 1.00 45.56 88 ALA A C 1
ATOM 684 O O . ALA A 1 88 ? -23.002 -3.614 -6.969 1.00 45.56 88 ALA A O 1
#

Sequence (88 aa):
GVETTEGKTARKRKVVAAVKEAAEKLGNSPAICRASYIYPMVLDSFERGRVVERYFEDVEELVARRSPGLHGSEKALLKLLRQRASSA